Protein AF-A0A432Q2A7-F1 (afdb_monomer_lite)

Foldseek 3Di:
DDDFAAPDDPFDKDWDQDPVRDIWIWTFHDKDWDWDQDPPQGIKIWMWTWTQTPVRWIWIFTFIWGDDVPRRGTHGDDGDPPGPTDTDDD

Secondary structure (DSSP, 8-state):
-PPPTTSPPSSEEEEEE-TTS-EEEEEEEEEEEEEEEETTTEEEEEEEEEEEETTS-EEEEEEEEEE-TT-SS-EEPPPPS----EE---

Sequence (90 aa):
MEEPKGVGSVPKPVQFTYPEGVKKEGTVIKEVGAEIEVEKLGKYYAVIQLIEWQDGEKDIRFGYYRKKPGAKRYNWAKQPLFSQLISLRT

Structure (mmCIF, N/CA/C/O backbone):
data_AF-A0A432Q2A7-F1
#
_entry.id   AF-A0A432Q2A7-F1
#
loop_
_atom_site.group_PDB
_atom_site.id
_atom_site.type_symbol
_atom_site.label_atom_id
_atom_site.label_alt_id
_atom_site.label_comp_id
_atom_site.label_asym_id
_atom_site.label_entity_id
_atom_site.label_seq_id
_atom_site.pdbx_PDB_ins_code
_atom_site.Cartn_x
_atom_site.Cartn_y
_atom_site.Cartn_z
_atom_site.occupancy
_atom_site.B_iso_or_equiv
_atom_site.auth_seq_id
_atom_site.auth_comp_id
_atom_site.auth_asym_id
_atom_site.auth_atom_id
_atom_site.pdbx_PDB_model_num
ATOM 1 N N . MET A 1 1 ? 1.884 -18.030 -7.404 1.00 48.44 1 MET A N 1
ATOM 2 C CA . MET A 1 1 ? 2.238 -16.816 -8.167 1.00 48.44 1 MET A CA 1
ATOM 3 C C . MET A 1 1 ? 3.184 -16.037 -7.272 1.00 48.44 1 MET A C 1
ATOM 5 O O . MET A 1 1 ? 2.810 -15.785 -6.136 1.00 48.44 1 MET A O 1
ATOM 9 N N . GLU A 1 2 ? 4.434 -15.836 -7.682 1.00 55.81 2 GLU A N 1
ATOM 10 C CA . GLU A 1 2 ? 5.455 -15.197 -6.837 1.00 55.81 2 GLU A CA 1
ATOM 11 C C . GLU A 1 2 ? 5.132 -13.700 -6.694 1.00 55.81 2 GLU A C 1
ATOM 13 O O . GLU A 1 2 ? 4.819 -13.046 -7.692 1.00 55.81 2 GLU A O 1
ATOM 18 N N . GLU A 1 3 ? 5.144 -13.160 -5.473 1.00 63.03 3 GLU A N 1
ATOM 19 C CA . GLU A 1 3 ? 4.849 -11.741 -5.251 1.00 63.03 3 GLU A CA 1
ATOM 20 C C . GLU A 1 3 ? 5.937 -10.855 -5.895 1.00 63.03 3 GLU A C 1
ATOM 22 O O . GLU A 1 3 ? 7.136 -11.131 -5.763 1.00 63.03 3 GLU A O 1
ATOM 27 N N . PRO A 1 4 ? 5.568 -9.773 -6.603 1.00 69.94 4 PRO A N 1
ATOM 28 C CA . PRO A 1 4 ? 6.547 -8.936 -7.279 1.00 69.94 4 PRO A CA 1
ATOM 29 C C . PRO A 1 4 ? 7.488 -8.243 -6.287 1.00 69.94 4 PRO A C 1
ATOM 31 O O . PRO A 1 4 ? 7.060 -7.568 -5.352 1.00 69.94 4 PRO A O 1
ATOM 34 N N . LYS A 1 5 ? 8.803 -8.319 -6.534 1.00 70.50 5 LYS A N 1
ATOM 35 C CA . LYS A 1 5 ? 9.824 -7.687 -5.677 1.00 70.50 5 LYS A CA 1
ATOM 36 C C . LYS A 1 5 ? 9.542 -6.193 -5.447 1.00 70.50 5 LYS A C 1
ATOM 38 O O . LYS A 1 5 ? 9.592 -5.386 -6.382 1.00 70.50 5 LYS A O 1
ATOM 43 N N . GLY A 1 6 ? 9.328 -5.816 -4.185 1.00 66.81 6 GLY A N 1
ATOM 44 C CA . GLY A 1 6 ? 8.994 -4.448 -3.757 1.00 66.81 6 GLY A CA 1
ATOM 45 C C . GLY A 1 6 ? 7.527 -4.255 -3.358 1.00 66.81 6 GLY A C 1
ATOM 46 O O . GLY A 1 6 ? 7.192 -3.235 -2.760 1.00 66.81 6 GLY A O 1
ATOM 47 N N . VAL A 1 7 ? 6.675 -5.244 -3.626 1.00 76.94 7 VAL A N 1
ATOM 48 C CA . VAL A 1 7 ? 5.366 -5.390 -2.994 1.00 76.94 7 VAL A CA 1
ATOM 49 C C . VAL A 1 7 ? 5.606 -6.141 -1.690 1.00 76.94 7 VAL A C 1
ATOM 51 O O . VAL A 1 7 ? 5.903 -7.327 -1.699 1.00 76.94 7 VAL A O 1
ATOM 54 N N . GLY A 1 8 ? 5.651 -5.411 -0.574 1.00 71.81 8 GLY A N 1
ATOM 55 C CA . GLY A 1 8 ? 5.884 -6.018 0.740 1.00 71.81 8 GLY A CA 1
ATOM 56 C C . GLY A 1 8 ? 4.735 -6.944 1.141 1.00 71.81 8 GLY A C 1
ATOM 57 O O . GLY A 1 8 ? 3.588 -6.683 0.763 1.00 71.81 8 GLY A O 1
ATOM 58 N N . SER A 1 9 ? 5.042 -7.967 1.936 1.00 83.00 9 SER A N 1
ATOM 59 C CA . SER A 1 9 ? 4.054 -8.894 2.484 1.00 83.00 9 SER A CA 1
ATOM 60 C C . SER A 1 9 ? 3.062 -8.183 3.410 1.00 83.00 9 SER A C 1
ATOM 62 O O . SER A 1 9 ? 3.365 -7.150 4.015 1.00 83.00 9 SER A O 1
ATOM 64 N N . VAL A 1 10 ? 1.853 -8.733 3.505 1.00 86.81 10 VAL A N 1
ATOM 65 C CA . VAL A 1 10 ? 0.887 -8.368 4.549 1.00 86.81 10 VAL A CA 1
ATOM 66 C C . VAL A 1 10 ? 1.169 -9.192 5.819 1.00 86.81 10 VAL A C 1
ATOM 68 O O . VAL A 1 10 ? 1.558 -10.354 5.698 1.00 86.81 10 VAL A O 1
ATOM 71 N N . PRO A 1 11 ? 0.981 -8.636 7.029 1.00 90.62 11 PRO A N 1
ATOM 72 C CA . PRO A 1 11 ? 0.480 -7.294 7.309 1.00 90.62 11 PRO A CA 1
ATOM 73 C C . PRO A 1 11 ? 1.537 -6.193 7.122 1.00 90.62 11 PRO A C 1
ATOM 75 O O . PRO A 1 11 ? 2.710 -6.390 7.429 1.00 90.62 11 PRO A O 1
ATOM 78 N N . LYS A 1 12 ? 1.116 -5.009 6.657 1.00 89.81 12 LYS A N 1
ATOM 79 C CA . LYS A 1 12 ? 1.995 -3.828 6.533 1.00 89.81 12 LYS A CA 1
ATOM 80 C C . LYS A 1 12 ? 1.303 -2.541 6.989 1.00 89.81 12 LYS A C 1
ATOM 82 O O . LYS A 1 12 ? 0.133 -2.344 6.649 1.00 89.81 12 LYS A O 1
ATOM 87 N N . PRO A 1 13 ? 2.001 -1.662 7.732 1.00 90.56 13 PRO A N 1
ATOM 88 C CA . PRO A 1 13 ? 1.417 -0.421 8.217 1.00 90.56 13 PRO A CA 1
ATOM 89 C C . PRO A 1 13 ? 1.122 0.527 7.057 1.00 90.56 13 PRO A C 1
ATOM 91 O O . PRO A 1 13 ? 1.831 0.559 6.044 1.00 90.56 13 PRO A O 1
ATOM 94 N N . VAL A 1 14 ? 0.078 1.327 7.220 1.00 88.38 14 VAL A N 1
ATOM 95 C CA . VAL A 1 14 ? -0.298 2.359 6.267 1.00 88.38 14 VAL A CA 1
ATOM 96 C C . VAL A 1 14 ? -0.725 3.624 6.993 1.00 88.38 14 VAL A C 1
ATOM 98 O O . VAL A 1 14 ? -1.461 3.585 7.973 1.00 88.38 14 VAL A O 1
ATOM 101 N N . GLN A 1 15 ? -0.282 4.756 6.460 1.00 86.81 15 GLN A N 1
ATOM 102 C CA . GLN A 1 15 ? -0.790 6.068 6.819 1.00 86.81 15 GLN A CA 1
ATOM 103 C C . GLN A 1 15 ? -1.499 6.647 5.599 1.00 86.81 15 GLN A C 1
ATOM 105 O O . GLN A 1 15 ? -0.964 6.620 4.485 1.00 86.81 15 GLN A O 1
ATOM 110 N N . PHE A 1 16 ? -2.711 7.144 5.804 1.00 81.94 16 PHE A N 1
ATOM 111 C CA . PHE A 1 16 ? -3.491 7.829 4.787 1.00 81.94 16 PHE A CA 1
ATOM 112 C C . PHE A 1 16 ? -3.831 9.234 5.272 1.00 81.94 16 PHE A C 1
ATOM 114 O O . PHE A 1 16 ? -4.204 9.423 6.427 1.00 81.94 16 PHE A O 1
ATOM 121 N N . THR A 1 17 ? -3.687 10.214 4.387 1.00 81.56 17 THR A N 1
ATOM 122 C CA . THR A 1 17 ? -4.131 11.585 4.633 1.00 81.56 17 THR A CA 1
ATOM 123 C C . THR A 1 17 ? -5.347 11.825 3.754 1.00 81.56 17 THR A C 1
ATOM 125 O O . THR A 1 17 ? -5.222 11.813 2.529 1.00 81.56 17 THR A O 1
ATOM 128 N N . TYR A 1 18 ? -6.507 12.019 4.371 1.00 75.19 18 TYR A N 1
ATOM 129 C CA . TYR A 1 18 ? -7.725 12.398 3.673 1.00 75.19 18 TYR A CA 1
ATOM 130 C C . TYR A 1 18 ? -7.574 13.786 3.021 1.00 75.19 18 TYR A C 1
ATOM 132 O O . TYR A 1 18 ? -6.737 14.581 3.464 1.00 75.19 18 TYR A O 1
ATOM 140 N N . PRO A 1 19 ? -8.363 14.108 1.978 1.00 75.69 19 PRO A N 1
ATOM 141 C CA . PRO A 1 19 ? -8.316 15.410 1.305 1.00 75.69 19 PRO A CA 1
ATOM 142 C C . PRO A 1 19 ? -8.445 16.621 2.244 1.00 75.69 19 PRO A C 1
ATOM 144 O O . PRO A 1 19 ? -7.804 17.643 2.023 1.00 75.69 19 PRO A O 1
ATOM 147 N N . GLU A 1 20 ? -9.217 16.490 3.318 1.00 81.25 20 GLU A N 1
ATOM 148 C CA . GLU A 1 20 ? -9.408 17.479 4.383 1.00 81.25 20 GLU A CA 1
ATOM 149 C C . GLU A 1 20 ? -8.202 17.626 5.334 1.00 81.25 20 GLU A C 1
ATOM 151 O O . GLU A 1 20 ? -8.226 18.440 6.253 1.00 81.25 20 GLU A O 1
ATOM 156 N N . GLY A 1 21 ? -7.135 16.848 5.132 1.00 77.19 21 GLY A N 1
ATOM 157 C CA . GLY A 1 21 ? -5.906 16.887 5.928 1.00 77.19 21 GLY A CA 1
ATOM 158 C C . GLY A 1 21 ? -5.906 15.966 7.150 1.00 77.19 21 GLY A C 1
ATOM 159 O O . GLY A 1 21 ? -4.879 15.861 7.827 1.00 77.19 21 GLY A O 1
ATOM 160 N N . VAL A 1 22 ? -7.010 15.263 7.420 1.00 82.44 22 VAL A N 1
ATOM 161 C CA . VAL A 1 22 ? -7.092 14.261 8.492 1.00 82.44 22 VAL A CA 1
ATOM 162 C C . VAL A 1 22 ? -6.153 13.101 8.175 1.00 82.44 22 VAL A C 1
ATOM 164 O O . VAL A 1 22 ? -6.198 12.534 7.087 1.00 82.44 22 VAL A O 1
ATOM 167 N N . LYS A 1 23 ? -5.296 12.730 9.127 1.00 86.31 23 LYS A N 1
ATOM 168 C CA . LYS A 1 23 ? -4.418 11.561 9.010 1.00 86.31 23 LYS A CA 1
ATOM 169 C C . LYS A 1 23 ? -5.041 10.383 9.745 1.00 86.31 23 LYS A C 1
ATOM 171 O O . LYS A 1 23 ? -5.411 10.526 10.905 1.00 86.31 23 LYS A O 1
ATOM 176 N N . LYS A 1 24 ? -5.107 9.227 9.090 1.00 86.56 24 LYS A N 1
ATOM 177 C CA . LYS A 1 24 ? -5.556 7.960 9.676 1.00 86.56 24 LYS A CA 1
ATOM 178 C C . LYS A 1 24 ? -4.478 6.902 9.483 1.00 86.56 24 LYS A C 1
ATOM 180 O O . LYS A 1 24 ? -3.838 6.822 8.430 1.00 86.56 24 LYS A O 1
ATOM 185 N N . GLU A 1 25 ? -4.253 6.123 10.530 1.00 92.25 25 GLU A N 1
ATOM 186 C CA . GLU A 1 25 ? -3.270 5.046 10.567 1.00 92.25 25 GLU A CA 1
ATOM 187 C C . GLU A 1 25 ? -3.989 3.706 10.660 1.00 92.25 25 GLU A C 1
ATOM 189 O O . GLU A 1 25 ? -4.994 3.565 11.359 1.00 92.25 25 GLU A O 1
ATOM 194 N N . GLY A 1 26 ? -3.477 2.720 9.935 1.00 92.62 26 GLY A N 1
ATOM 195 C CA . GLY A 1 26 ? -4.041 1.381 9.907 1.00 92.62 26 GLY A CA 1
ATOM 196 C C . GLY A 1 26 ? -3.034 0.352 9.426 1.00 92.62 26 GLY A C 1
ATOM 197 O O . GLY A 1 26 ? -1.855 0.641 9.206 1.00 92.62 26 GLY A O 1
ATOM 198 N N . THR A 1 27 ? -3.522 -0.863 9.231 1.00 94.94 27 THR A N 1
ATOM 199 C CA . THR A 1 27 ? -2.730 -1.996 8.761 1.00 94.94 27 THR A CA 1
ATOM 200 C C . THR A 1 27 ? -3.412 -2.616 7.557 1.00 94.94 27 THR A C 1
ATOM 202 O O . THR A 1 27 ? -4.591 -2.956 7.606 1.00 94.94 27 THR A O 1
ATOM 205 N N . VAL A 1 28 ? -2.675 -2.794 6.461 1.00 92.56 28 VAL A N 1
ATOM 206 C CA . VAL A 1 28 ? -3.143 -3.637 5.358 1.00 92.56 28 VAL A CA 1
ATOM 207 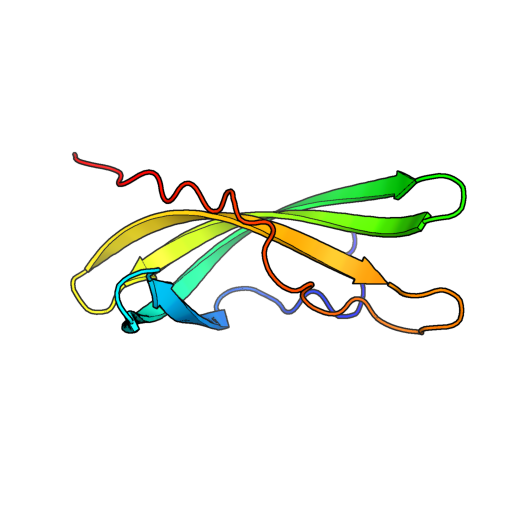C C . VAL A 1 28 ? -3.086 -5.081 5.839 1.00 92.56 28 VAL A C 1
ATOM 209 O O . VAL A 1 28 ? -1.994 -5.609 6.039 1.00 92.56 28 VAL A O 1
ATOM 212 N N . ILE A 1 29 ? -4.246 -5.707 6.018 1.00 94.81 29 ILE A N 1
ATOM 213 C CA . ILE A 1 29 ? -4.372 -7.082 6.529 1.00 94.81 29 ILE A CA 1
ATOM 214 C C . ILE A 1 29 ? -4.573 -8.110 5.413 1.00 94.81 29 ILE A C 1
ATOM 216 O O . ILE A 1 29 ? -4.268 -9.287 5.591 1.00 94.81 29 ILE A O 1
ATOM 220 N N . LYS A 1 30 ? -5.068 -7.676 4.249 1.00 92.44 30 LYS A N 1
ATOM 221 C CA . LYS A 1 30 ? -5.150 -8.487 3.028 1.00 92.44 30 LYS A CA 1
ATOM 222 C C . LYS A 1 30 ? -4.825 -7.632 1.817 1.00 92.44 30 LYS A C 1
ATOM 224 O O . LYS A 1 30 ? -5.193 -6.461 1.762 1.00 92.44 30 LYS A O 1
ATOM 229 N N . GLU A 1 31 ? -4.176 -8.237 0.835 1.00 91.88 31 GLU A N 1
ATOM 230 C CA . GLU A 1 31 ? -3.862 -7.607 -0.439 1.00 91.88 31 GLU A CA 1
ATOM 231 C C . GLU A 1 31 ? -3.988 -8.633 -1.557 1.00 91.88 31 GLU A C 1
ATOM 233 O O . GLU A 1 31 ? -3.536 -9.768 -1.426 1.00 91.88 31 GLU A O 1
ATOM 238 N N . VAL A 1 32 ? -4.604 -8.221 -2.656 1.00 89.94 32 VAL A N 1
ATOM 239 C CA . VAL A 1 32 ? -4.599 -8.959 -3.918 1.00 89.94 32 VAL A CA 1
ATOM 240 C C . VAL A 1 32 ? -4.189 -8.005 -5.023 1.00 89.94 32 VAL A C 1
ATOM 242 O O . VAL A 1 32 ? -4.465 -6.807 -4.942 1.00 89.94 32 VAL A O 1
ATOM 245 N N . GLY A 1 33 ? -3.533 -8.513 -6.059 1.00 88.00 33 GLY A N 1
ATOM 246 C CA . GLY A 1 33 ? -3.114 -7.675 -7.169 1.00 88.00 33 GLY A CA 1
ATOM 247 C C . GLY A 1 33 ? -2.771 -8.443 -8.429 1.00 88.00 33 GLY A C 1
ATOM 248 O O . GLY A 1 33 ? -2.721 -9.671 -8.436 1.00 88.00 33 GLY A O 1
ATOM 249 N N . ALA A 1 34 ? -2.552 -7.686 -9.497 1.00 86.19 34 ALA A N 1
ATOM 250 C CA . ALA A 1 34 ? -2.170 -8.198 -10.802 1.00 86.19 34 ALA A CA 1
ATOM 251 C C . ALA A 1 34 ? -1.125 -7.284 -11.451 1.00 86.19 34 ALA A C 1
ATOM 253 O O . ALA A 1 34 ? -1.191 -6.056 -11.333 1.00 86.19 34 ALA A O 1
ATOM 254 N N . GLU A 1 35 ? -0.160 -7.891 -12.148 1.00 86.50 35 GLU A N 1
ATOM 255 C CA . GLU A 1 35 ? 0.789 -7.153 -12.981 1.00 86.50 35 GLU A CA 1
ATOM 256 C C . GLU A 1 35 ? 0.078 -6.671 -14.253 1.00 86.50 35 GLU A C 1
ATOM 258 O O . GLU A 1 35 ? -0.605 -7.434 -14.932 1.00 86.50 35 GLU A O 1
ATOM 263 N N . ILE A 1 36 ? 0.236 -5.386 -14.555 1.00 84.69 36 ILE A N 1
ATOM 264 C CA . ILE A 1 36 ? -0.276 -4.725 -15.749 1.00 84.69 36 ILE A CA 1
ATOM 265 C C . ILE A 1 36 ? 0.927 -4.117 -16.463 1.00 84.69 36 ILE A C 1
ATOM 267 O O . ILE A 1 36 ? 1.628 -3.261 -15.915 1.00 84.69 36 ILE A O 1
ATOM 271 N N . GLU A 1 37 ? 1.175 -4.547 -17.693 1.00 80.62 37 GLU A N 1
ATOM 272 C CA . GLU A 1 37 ? 2.167 -3.928 -18.564 1.00 80.62 37 GLU A CA 1
ATOM 273 C C . GLU A 1 37 ? 1.465 -2.943 -19.493 1.00 80.62 37 GLU A C 1
ATOM 275 O O . GLU A 1 37 ? 0.528 -3.301 -20.201 1.00 80.62 37 GLU A O 1
ATOM 280 N N . VAL A 1 38 ? 1.894 -1.682 -19.456 1.00 76.50 38 VAL A N 1
ATOM 281 C CA . VAL A 1 38 ? 1.358 -0.642 -20.334 1.00 76.50 38 VAL A CA 1
ATOM 282 C C . VAL A 1 38 ? 2.478 -0.175 -21.245 1.00 76.50 38 VAL A C 1
ATOM 284 O O . VAL A 1 38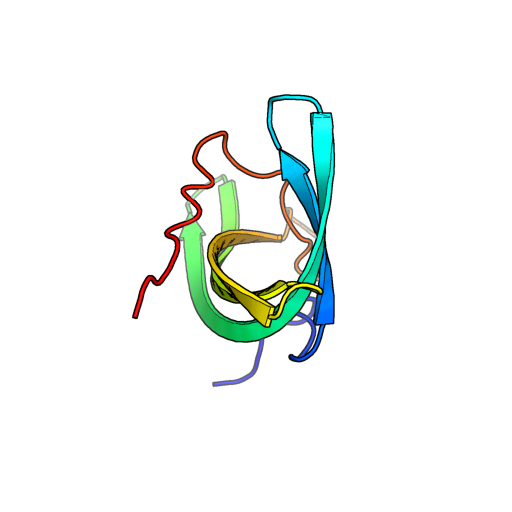 ? 3.504 0.331 -20.769 1.00 76.50 38 VAL A O 1
ATOM 287 N N . GLU A 1 39 ? 2.274 -0.333 -22.555 1.00 69.00 39 GLU A N 1
ATOM 288 C CA . GLU A 1 39 ? 3.223 0.114 -23.572 1.00 69.00 39 GLU A CA 1
ATOM 289 C C . GLU A 1 39 ? 3.648 1.566 -23.303 1.00 69.00 39 GLU A C 1
ATOM 291 O O . GLU A 1 39 ? 2.827 2.438 -23.016 1.00 69.00 39 GLU A O 1
ATOM 296 N N . LYS A 1 40 ? 4.961 1.826 -23.348 1.00 70.88 40 LYS A N 1
ATOM 297 C CA . LYS A 1 40 ? 5.612 3.128 -23.078 1.00 70.88 40 LYS A CA 1
ATOM 298 C C . LYS A 1 40 ? 5.544 3.656 -21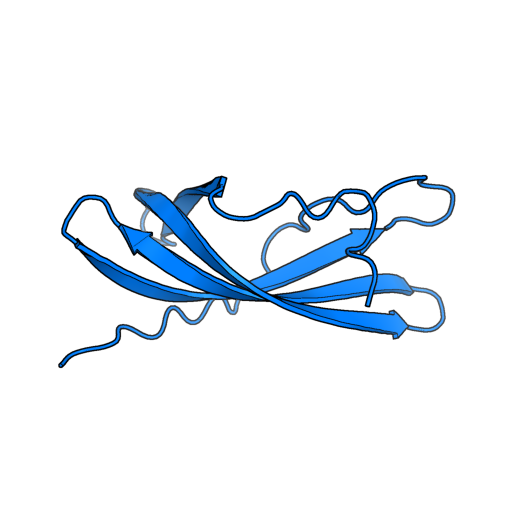.634 1.00 70.88 40 LYS A C 1
ATOM 300 O O . LYS A 1 40 ? 6.333 4.537 -21.296 1.00 70.88 40 LYS A O 1
ATOM 305 N N . LEU A 1 41 ? 4.676 3.139 -20.761 1.00 68.88 41 LEU A N 1
ATOM 306 C CA . LEU A 1 41 ? 4.504 3.647 -19.386 1.00 68.88 41 LEU A CA 1
ATOM 307 C C . LEU A 1 41 ? 5.174 2.780 -18.305 1.00 68.88 41 LEU A C 1
ATOM 309 O O . LEU A 1 41 ? 5.485 3.284 -17.211 1.00 68.88 41 LEU A O 1
ATOM 313 N N . GLY A 1 42 ? 5.484 1.526 -18.646 1.00 75.25 42 GLY A N 1
ATOM 314 C CA . GLY A 1 42 ? 6.235 0.575 -17.828 1.00 75.25 42 GLY A CA 1
ATOM 315 C C . GLY A 1 42 ? 5.349 -0.495 -17.191 1.00 75.25 42 GLY A C 1
ATOM 316 O O . GLY A 1 42 ? 4.216 -0.720 -17.614 1.00 75.25 42 GLY A O 1
ATOM 317 N N . LYS A 1 43 ? 5.884 -1.155 -16.158 1.00 84.12 43 LYS A N 1
ATOM 318 C CA . LYS A 1 43 ? 5.174 -2.202 -15.416 1.00 84.12 43 LYS A CA 1
ATOM 319 C C . LYS A 1 43 ? 4.505 -1.643 -14.167 1.00 84.12 43 LYS A C 1
ATOM 321 O O . LYS A 1 43 ? 5.126 -0.927 -13.368 1.00 84.12 43 LYS A O 1
ATOM 326 N N . TYR A 1 44 ? 3.248 -2.010 -13.998 1.00 86.06 44 TYR A N 1
ATOM 327 C CA . TYR A 1 44 ? 2.389 -1.648 -12.887 1.00 86.06 44 TYR A CA 1
ATOM 328 C C . TYR A 1 44 ? 1.955 -2.918 -12.164 1.00 86.06 44 TYR A C 1
ATOM 330 O O . TYR A 1 44 ? 1.832 -3.972 -12.773 1.00 86.06 44 TYR A O 1
ATOM 338 N N . TYR A 1 45 ? 1.715 -2.822 -10.866 1.00 88.88 45 TYR A N 1
ATOM 339 C CA . TYR A 1 45 ? 1.069 -3.876 -10.096 1.00 88.88 45 TYR A CA 1
ATOM 340 C C . TYR A 1 45 ? -0.135 -3.258 -9.400 1.00 88.88 45 TYR A C 1
ATOM 342 O O . TYR A 1 45 ? 0.029 -2.552 -8.402 1.00 88.88 45 TYR A O 1
ATOM 350 N N . ALA A 1 46 ? -1.316 -3.420 -9.993 1.00 87.62 46 ALA A N 1
ATOM 351 C CA . ALA A 1 46 ? -2.559 -2.902 -9.437 1.00 87.62 46 ALA A CA 1
ATOM 352 C C . ALA A 1 46 ? -2.981 -3.771 -8.255 1.00 87.62 46 ALA A C 1
ATOM 354 O O . ALA A 1 46 ? -2.896 -4.994 -8.341 1.00 87.62 46 ALA A O 1
ATOM 355 N N . VAL A 1 47 ? -3.417 -3.145 -7.163 1.00 88.25 47 VAL A N 1
ATOM 356 C CA . VAL A 1 47 ? -3.777 -3.836 -5.924 1.00 88.25 47 VAL A CA 1
ATOM 357 C C . VAL A 1 47 ? -5.105 -3.361 -5.354 1.00 88.25 47 VAL A C 1
ATOM 359 O O . VAL A 1 47 ? -5.463 -2.184 -5.445 1.00 88.25 47 VAL A O 1
ATOM 362 N N . ILE A 1 48 ? -5.788 -4.296 -4.704 1.00 89.19 48 ILE A N 1
ATOM 363 C CA . ILE A 1 48 ? -6.918 -4.067 -3.811 1.00 89.19 48 ILE A CA 1
ATOM 364 C C . ILE A 1 48 ? -6.460 -4.489 -2.418 1.00 89.19 48 ILE A C 1
ATOM 366 O O . ILE A 1 48 ? -5.998 -5.614 -2.218 1.00 89.19 48 ILE A O 1
ATOM 370 N N . GLN A 1 49 ? -6.562 -3.578 -1.461 1.00 90.50 49 GLN A N 1
ATOM 371 C CA . GLN A 1 49 ? -6.090 -3.761 -0.094 1.00 90.50 49 GLN A CA 1
ATOM 372 C C . GLN A 1 49 ? -7.256 -3.645 0.876 1.00 90.50 49 GLN A C 1
ATOM 374 O O . GLN A 1 49 ? -8.024 -2.693 0.786 1.00 90.50 49 GLN A O 1
ATOM 379 N N . LEU A 1 50 ? -7.355 -4.571 1.825 1.00 92.06 50 LEU A N 1
ATOM 380 C CA . LEU A 1 50 ? -8.212 -4.427 2.997 1.00 92.06 50 LEU A CA 1
ATOM 381 C C . LEU A 1 50 ? -7.380 -3.816 4.123 1.00 92.06 50 LEU A C 1
ATOM 383 O O . LEU A 1 50 ? -6.385 -4.414 4.546 1.00 92.06 50 LEU A O 1
ATOM 387 N N . ILE A 1 51 ? -7.782 -2.639 4.585 1.00 91.62 51 ILE A N 1
ATOM 388 C CA . ILE A 1 51 ? -7.148 -1.911 5.680 1.00 91.62 51 ILE A CA 1
ATOM 389 C C . ILE A 1 51 ? -8.021 -2.067 6.916 1.00 91.62 51 ILE A C 1
ATOM 391 O O . ILE A 1 51 ? -9.219 -1.823 6.846 1.00 91.62 51 ILE A O 1
ATOM 395 N N . GLU A 1 52 ? -7.414 -2.459 8.029 1.00 94.12 52 GLU A N 1
ATOM 396 C CA . GLU A 1 52 ? -8.009 -2.355 9.359 1.00 94.12 52 GLU A CA 1
ATOM 397 C C . GLU A 1 52 ? -7.404 -1.139 10.058 1.00 94.12 52 GLU A C 1
ATOM 399 O O . GLU A 1 52 ? -6.180 -1.011 10.179 1.00 94.12 52 GLU A O 1
ATOM 404 N N . TRP A 1 53 ? -8.262 -0.205 10.440 1.00 91.88 53 TRP A N 1
ATOM 405 C CA . TRP A 1 53 ? -7.887 1.022 11.123 1.00 91.88 53 TRP A CA 1
ATOM 406 C C . TRP A 1 53 ? -7.789 0.806 12.638 1.00 91.88 53 TRP A C 1
ATOM 408 O O . TRP A 1 53 ? -8.262 -0.196 13.171 1.00 91.88 53 TRP A O 1
ATOM 418 N N . GLN A 1 54 ? -7.177 1.754 13.354 1.00 91.19 54 GLN A N 1
ATOM 419 C CA . GLN A 1 54 ? -7.009 1.664 14.815 1.00 91.19 54 GLN A CA 1
ATOM 420 C C . GLN A 1 54 ? -8.332 1.605 15.599 1.00 91.19 54 GLN A C 1
ATOM 422 O O . GLN A 1 54 ? -8.366 1.051 16.693 1.00 91.19 54 GLN A O 1
ATOM 427 N N . ASP A 1 55 ? -9.410 2.157 15.045 1.00 89.56 55 ASP A N 1
ATOM 428 C CA . ASP A 1 55 ? -10.771 2.113 15.599 1.00 89.56 55 ASP A CA 1
ATOM 429 C C . ASP A 1 55 ? -11.502 0.784 15.306 1.00 89.56 55 ASP A C 1
ATOM 431 O O . ASP A 1 55 ? -12.640 0.597 15.733 1.00 89.56 55 ASP A O 1
ATOM 435 N N . GLY A 1 56 ? -10.853 -0.154 14.607 1.00 89.19 56 GLY A N 1
ATOM 436 C CA . GLY A 1 56 ? -11.423 -1.436 14.194 1.00 89.19 56 GLY A CA 1
ATOM 437 C C . GLY A 1 56 ? -12.254 -1.368 12.910 1.00 89.19 56 GLY A C 1
ATOM 438 O O . GLY A 1 56 ? -12.690 -2.411 12.415 1.00 89.19 56 GLY A O 1
ATOM 439 N N . GLU A 1 57 ? -12.454 -0.177 12.336 1.00 90.12 57 GLU A N 1
ATOM 440 C CA . GLU A 1 57 ? -13.124 -0.032 11.047 1.00 90.12 57 GLU A CA 1
ATOM 441 C C . GLU A 1 57 ? -12.290 -0.650 9.922 1.00 90.12 57 GLU A C 1
ATOM 443 O O . GLU A 1 57 ? -11.055 -0.699 9.970 1.00 90.12 57 GLU A O 1
ATOM 448 N N . LYS A 1 58 ? -12.976 -1.101 8.867 1.00 90.31 58 LYS A N 1
ATOM 449 C CA . LYS A 1 58 ? -12.341 -1.710 7.699 1.00 90.31 58 LYS A CA 1
ATOM 450 C C . LYS A 1 58 ? -12.724 -0.994 6.421 1.00 90.31 58 LYS A C 1
ATOM 452 O O . LYS A 1 58 ? -13.907 -0.894 6.100 1.00 90.31 58 LYS A O 1
ATOM 457 N N . ASP A 1 59 ? -11.705 -0.613 5.659 1.00 87.75 59 ASP A N 1
ATOM 458 C CA . ASP A 1 59 ? -11.868 -0.004 4.344 1.00 87.75 59 ASP A CA 1
ATOM 459 C C . ASP A 1 59 ? -11.117 -0.774 3.265 1.00 87.75 59 ASP A C 1
ATOM 461 O O . ASP A 1 59 ? -10.060 -1.371 3.489 1.00 87.75 59 ASP A O 1
ATOM 465 N N . ILE A 1 60 ? -11.646 -0.695 2.048 1.00 87.62 60 ILE A N 1
ATOM 466 C CA . ILE A 1 60 ? -10.956 -1.169 0.853 1.00 87.62 60 ILE A CA 1
ATOM 467 C C . ILE A 1 60 ? -10.219 -0.003 0.199 1.00 87.62 60 ILE A C 1
ATOM 469 O O . ILE A 1 60 ? -10.828 1.010 -0.137 1.00 87.62 60 ILE A O 1
ATOM 473 N N . ARG A 1 61 ? -8.914 -0.162 -0.042 1.00 86.31 61 ARG A N 1
ATOM 474 C CA . ARG A 1 61 ? -8.097 0.780 -0.812 1.00 86.31 61 ARG A CA 1
ATOM 475 C C . ARG A 1 61 ? -7.685 0.183 -2.149 1.00 86.31 61 ARG A C 1
ATOM 477 O O . ARG A 1 61 ? -7.017 -0.848 -2.205 1.00 86.31 61 ARG A O 1
ATOM 484 N N . PHE A 1 62 ? -7.994 0.907 -3.217 1.00 85.44 62 PHE A N 1
ATOM 485 C CA . PHE A 1 62 ? -7.456 0.658 -4.551 1.00 85.44 62 PHE A CA 1
ATOM 486 C C . PHE A 1 62 ? -6.158 1.439 -4.740 1.00 85.44 62 PHE A C 1
ATOM 488 O O . PHE A 1 62 ? -6.061 2.617 -4.385 1.00 85.44 62 PHE A O 1
ATOM 495 N N . GLY A 1 63 ? -5.144 0.795 -5.304 1.00 85.50 63 GLY A N 1
ATOM 496 C CA . GLY A 1 63 ? -3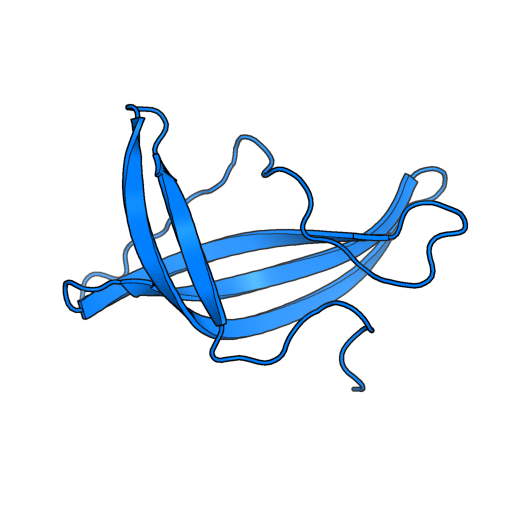.885 1.460 -5.601 1.00 85.50 63 GLY A CA 1
ATOM 497 C C . GLY A 1 63 ? -3.026 0.667 -6.562 1.00 85.50 63 GLY A C 1
ATOM 498 O O . GLY A 1 63 ? -3.461 -0.318 -7.151 1.00 85.50 63 GLY A O 1
ATOM 499 N N . TYR A 1 64 ? -1.792 1.118 -6.748 1.00 86.88 64 TYR A N 1
ATOM 500 C CA . TYR A 1 64 ? -0.847 0.399 -7.581 1.00 86.88 64 TYR A CA 1
ATOM 501 C C . TYR A 1 64 ? 0.593 0.689 -7.177 1.00 86.88 64 TYR A C 1
ATOM 503 O O . TYR A 1 64 ? 0.949 1.780 -6.720 1.00 86.88 64 TYR A O 1
ATOM 511 N N . TYR A 1 65 ? 1.449 -0.294 -7.416 1.00 88.12 65 TYR A N 1
ATOM 512 C CA . TYR A 1 65 ? 2.885 -0.107 -7.419 1.00 88.12 65 TYR A CA 1
ATOM 513 C C . TYR A 1 65 ? 3.366 0.140 -8.845 1.00 88.12 65 TYR A C 1
ATOM 515 O O . TYR A 1 65 ? 2.862 -0.455 -9.795 1.00 88.12 65 TYR A O 1
ATOM 523 N N . ARG A 1 66 ? 4.371 0.998 -9.012 1.00 86.62 66 ARG A N 1
ATOM 524 C CA . ARG A 1 66 ? 5.001 1.267 -10.307 1.00 86.62 66 ARG A CA 1
ATOM 525 C C . ARG A 1 66 ? 6.470 0.880 -10.274 1.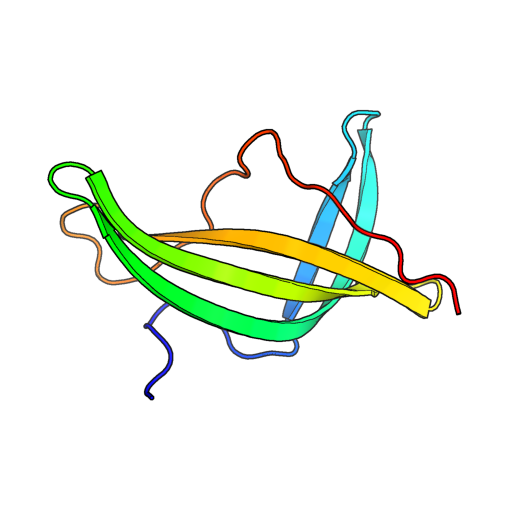00 86.62 66 ARG A C 1
ATOM 527 O O . ARG A 1 66 ? 7.215 1.277 -9.373 1.00 86.62 66 ARG A O 1
ATOM 534 N N . LYS A 1 67 ? 6.907 0.169 -11.309 1.00 85.75 67 LYS A N 1
ATOM 535 C CA . LYS A 1 67 ? 8.318 -0.072 -11.605 1.00 85.75 67 LYS A CA 1
ATOM 536 C C . LYS A 1 67 ? 8.726 0.838 -12.763 1.00 85.75 67 LYS A C 1
ATOM 538 O O . LYS A 1 67 ? 8.303 0.646 -13.900 1.00 85.75 67 LYS A O 1
ATOM 543 N N . LYS A 1 68 ? 9.513 1.879 -12.462 1.00 79.06 68 LYS A N 1
ATOM 544 C CA . LYS A 1 68 ? 10.057 2.782 -13.493 1.00 79.06 68 LYS A CA 1
ATOM 545 C C . LYS A 1 68 ? 10.980 2.002 -14.449 1.00 79.06 68 LYS A C 1
ATOM 547 O O . LYS A 1 68 ? 11.597 1.031 -14.002 1.00 79.06 68 LYS A O 1
ATOM 552 N N . PRO A 1 69 ? 11.125 2.431 -15.717 1.00 77.12 69 PRO A N 1
ATOM 553 C CA . PRO A 1 69 ? 12.115 1.855 -16.626 1.00 77.12 69 PRO A CA 1
ATOM 554 C C . PRO A 1 69 ? 13.503 1.802 -15.968 1.00 77.12 69 PRO A C 1
ATOM 556 O O . PRO A 1 69 ? 13.928 2.771 -15.341 1.00 77.12 69 PRO A O 1
ATOM 559 N N . GLY A 1 70 ? 14.171 0.648 -16.036 1.00 77.25 70 GLY A N 1
ATOM 560 C CA . GLY A 1 70 ? 15.485 0.420 -15.415 1.00 77.25 70 GLY A CA 1
ATOM 561 C C . GLY A 1 70 ? 15.489 0.183 -13.893 1.00 77.25 70 GLY A C 1
ATOM 562 O O . GLY A 1 70 ? 16.525 -0.180 -13.339 1.00 77.25 70 GLY A O 1
ATOM 563 N N . ALA A 1 71 ? 14.361 0.332 -13.188 1.00 80.62 71 ALA A N 1
ATOM 564 C CA . ALA A 1 71 ? 14.296 0.053 -11.753 1.00 80.62 71 ALA A CA 1
ATOM 565 C C . ALA A 1 71 ? 14.266 -1.457 -11.469 1.00 80.62 71 ALA A C 1
ATOM 567 O O . ALA A 1 71 ? 13.633 -2.226 -12.188 1.00 80.62 71 ALA A O 1
ATOM 568 N N . LYS A 1 72 ? 14.890 -1.894 -10.368 1.00 81.81 72 LYS A N 1
ATOM 569 C CA . LYS A 1 72 ? 14.893 -3.310 -9.946 1.00 81.81 72 LYS A CA 1
ATOM 570 C C . LYS A 1 72 ? 13.654 -3.724 -9.142 1.00 81.81 72 LYS A C 1
ATOM 572 O O . LYS A 1 72 ? 13.350 -4.911 -9.091 1.00 81.81 72 LYS A O 1
ATOM 577 N N . ARG A 1 73 ? 12.930 -2.767 -8.550 1.00 84.56 73 ARG A N 1
ATOM 578 C CA . ARG A 1 73 ? 11.797 -3.012 -7.641 1.00 84.56 73 ARG A CA 1
ATOM 579 C C . ARG A 1 73 ? 10.578 -2.152 -7.961 1.00 84.56 73 ARG A C 1
ATOM 581 O O . ARG A 1 73 ? 10.717 -1.040 -8.476 1.00 84.56 73 ARG A O 1
ATOM 588 N N . TYR A 1 74 ? 9.413 -2.665 -7.594 1.00 84.31 74 TYR A N 1
ATOM 589 C CA . TYR A 1 74 ? 8.170 -1.910 -7.512 1.00 84.31 74 TYR A CA 1
ATOM 590 C C . TYR A 1 74 ? 8.229 -0.918 -6.344 1.00 84.31 74 TYR A C 1
ATOM 592 O O . TYR A 1 74 ? 8.791 -1.223 -5.294 1.00 84.31 74 TYR A O 1
ATOM 600 N N . ASN A 1 75 ? 7.677 0.281 -6.525 1.00 84.94 75 ASN A N 1
ATOM 601 C CA . ASN A 1 75 ? 7.477 1.244 -5.440 1.00 84.94 75 ASN A CA 1
ATOM 602 C C . ASN A 1 75 ? 6.017 1.693 -5.450 1.00 84.94 75 ASN A C 1
ATOM 604 O O . ASN A 1 75 ? 5.420 1.788 -6.524 1.00 84.94 75 ASN A O 1
ATOM 608 N N . TRP A 1 76 ? 5.451 1.976 -4.276 1.00 85.12 76 TRP A N 1
ATOM 609 C CA . TRP A 1 76 ? 4.099 2.523 -4.183 1.00 85.12 76 TRP A CA 1
ATOM 610 C C . TRP A 1 76 ? 4.027 3.831 -4.972 1.00 85.12 76 TRP A C 1
ATOM 612 O O . TRP A 1 76 ? 4.829 4.743 -4.751 1.00 85.12 76 TRP A O 1
ATOM 622 N N . ALA A 1 77 ? 3.121 3.906 -5.942 1.00 78.19 77 ALA A N 1
ATOM 623 C CA . ALA A 1 77 ? 2.945 5.123 -6.711 1.00 78.19 77 ALA A CA 1
ATOM 624 C C . ALA A 1 77 ? 2.080 6.112 -5.923 1.00 78.19 77 ALA A C 1
ATOM 626 O O . ALA A 1 77 ? 1.174 5.708 -5.193 1.00 78.19 77 ALA A O 1
ATOM 627 N N . LYS A 1 78 ? 2.350 7.418 -6.074 1.00 66.12 78 LYS A N 1
ATOM 628 C CA . LYS A 1 78 ? 1.451 8.452 -5.541 1.00 66.12 78 LYS A CA 1
ATOM 629 C C . LYS A 1 78 ? 0.040 8.171 -6.057 1.00 66.12 7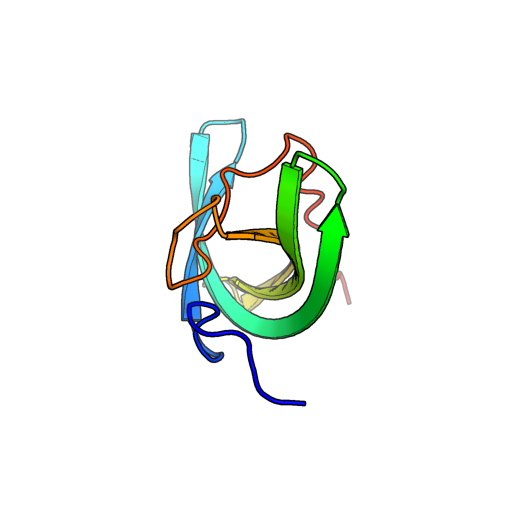8 LYS A C 1
ATOM 631 O O . LYS A 1 78 ? -0.140 7.929 -7.251 1.00 66.12 78 LYS A O 1
ATOM 636 N N . GLN A 1 79 ? -0.908 8.154 -5.126 1.00 57.31 79 GLN A N 1
ATOM 637 C CA . GLN A 1 79 ? -2.288 7.765 -5.377 1.00 57.31 79 GLN A CA 1
ATOM 638 C C . GLN A 1 79 ? -2.857 8.573 -6.553 1.00 57.31 79 GLN A C 1
ATOM 640 O O . GLN A 1 79 ? -2.647 9.788 -6.607 1.00 57.31 79 GLN A O 1
ATOM 645 N N . PRO A 1 80 ? -3.578 7.946 -7.497 1.00 46.97 80 PRO A N 1
ATOM 646 C CA . PRO A 1 80 ? -4.510 8.707 -8.305 1.00 46.97 80 PRO A CA 1
ATOM 647 C C . PRO A 1 80 ? -5.568 9.291 -7.357 1.00 46.97 80 PRO A C 1
ATOM 649 O O . PRO A 1 80 ? -5.909 8.670 -6.353 1.00 46.97 80 PRO A O 1
ATOM 652 N N . LEU A 1 81 ? -6.105 10.463 -7.698 1.00 42.62 81 LEU A N 1
ATOM 653 C CA . LEU A 1 81 ? -7.184 11.172 -6.986 1.00 42.62 81 LEU A CA 1
ATOM 654 C C . LEU A 1 81 ? -8.452 10.326 -6.709 1.00 42.62 81 LEU A C 1
ATOM 656 O O . LEU A 1 81 ? -9.354 10.786 -6.022 1.00 42.62 81 LEU A O 1
ATOM 660 N N . PHE A 1 82 ? -8.516 9.091 -7.210 1.00 42.16 82 PHE A N 1
ATOM 661 C CA . PHE A 1 82 ? -9.590 8.124 -7.007 1.00 42.16 82 PHE A CA 1
ATOM 662 C C . PHE A 1 82 ? -9.192 7.030 -6.006 1.00 42.16 82 PHE A C 1
ATOM 664 O O . PHE A 1 82 ? -9.239 5.841 -6.312 1.00 42.16 82 PHE A O 1
ATOM 671 N N . SER A 1 83 ? -8.797 7.398 -4.789 1.00 48.34 83 SER A N 1
ATOM 672 C CA . SER A 1 83 ? -8.925 6.471 -3.663 1.00 48.34 83 SER A CA 1
ATOM 673 C C . SER A 1 83 ? -10.372 6.522 -3.180 1.00 48.34 83 SER A C 1
ATOM 675 O O . SER A 1 83 ? -10.702 7.309 -2.298 1.00 48.34 83 SER A O 1
ATOM 677 N N . GLN A 1 84 ? -11.250 5.719 -3.782 1.00 52.94 84 GLN A N 1
ATOM 678 C CA . GLN A 1 84 ? -12.530 5.413 -3.151 1.00 52.94 84 GLN A CA 1
ATOM 679 C C . GLN A 1 84 ? -12.247 4.425 -2.019 1.00 52.94 84 GLN A C 1
ATOM 681 O O . GLN A 1 84 ? -11.981 3.252 -2.274 1.00 52.94 84 GLN A O 1
ATOM 686 N N . LEU A 1 85 ? -12.230 4.922 -0.781 1.00 59.03 85 LEU A N 1
ATOM 687 C CA . LEU A 1 85 ? -12.369 4.065 0.390 1.00 59.03 85 LEU A CA 1
ATOM 688 C C . LEU A 1 85 ? -13.840 3.664 0.454 1.00 59.03 85 LEU A C 1
ATOM 690 O O . LEU A 1 85 ? -14.717 4.514 0.607 1.00 59.03 85 LEU A O 1
ATOM 694 N N . ILE A 1 86 ? -14.111 2.378 0.258 1.00 64.62 86 ILE A N 1
ATOM 695 C CA . ILE A 1 86 ? -15.446 1.827 0.476 1.00 64.62 86 ILE A CA 1
ATOM 696 C C . ILE A 1 86 ? -15.463 1.309 1.907 1.00 64.62 86 ILE A C 1
ATOM 698 O O . ILE A 1 86 ? -14.771 0.334 2.212 1.00 64.62 86 ILE A O 1
ATOM 702 N N . SER A 1 87 ? -16.240 1.980 2.755 1.00 65.94 87 SER A N 1
ATOM 703 C CA . SER A 1 87 ? -16.480 1.549 4.128 1.00 65.94 87 SER A CA 1
ATOM 704 C C . SER A 1 87 ? -17.408 0.343 4.130 1.00 65.94 87 SER A C 1
ATOM 706 O O . SER A 1 87 ? -18.513 0.386 3.579 1.00 65.94 87 SER A O 1
ATOM 708 N N . LEU A 1 88 ? -16.946 -0.750 4.731 1.00 58.78 88 LEU A N 1
ATOM 709 C CA . LEU A 1 88 ? -17.744 -1.954 4.917 1.00 58.78 88 LEU A CA 1
ATOM 710 C C . LEU A 1 88 ? -18.571 -1.788 6.194 1.00 58.78 88 LEU A C 1
ATOM 712 O O . LEU A 1 88 ? -18.106 -2.095 7.287 1.00 58.78 88 LEU A O 1
ATOM 716 N N . ARG A 1 89 ? -19.801 -1.285 6.062 1.00 59.31 89 ARG A N 1
ATOM 717 C CA . ARG A 1 89 ? -20.771 -1.299 7.164 1.00 59.31 89 ARG A CA 1
ATOM 718 C C . ARG A 1 89 ? -21.432 -2.675 7.209 1.00 59.31 89 ARG A C 1
ATOM 720 O O . ARG A 1 89 ? -22.082 -3.057 6.238 1.00 59.31 89 ARG A O 1
ATOM 727 N N . THR A 1 90 ? -21.223 -3.413 8.295 1.00 50.22 90 THR A N 1
ATOM 728 C CA . THR A 1 90 ? -22.013 -4.607 8.643 1.00 50.22 90 THR A CA 1
ATOM 729 C C . THR A 1 90 ? -23.245 -4.226 9.432 1.00 50.22 90 THR A C 1
ATOM 731 O O . THR A 1 90 ? -23.095 -3.353 10.317 1.00 50.22 90 THR A O 1
#

Radius of gyration: 13.86 Å; chains: 1; bounding box: 38×34×39 Å

pLDDT: mean 79.3, std 13.27, range [42.16, 94.94]